Protein AF-A0AAN7GUH2-F1 (afdb_monomer)

InterPro domains:
  IPR005540 KNOX1 [PF03790] (52-83)
  IPR005540 KNOX1 [SM01255] (51-95)
  IPR005541 KNOX2 [PF03791] (110-151)
  IPR005541 KNOX2 [SM01256] (101-153)

Secondary structure (DSSP, 8-state):
-HHHHHHHHHHHHHHHHHHHHHHHHHHHHT-S---------S----HHHHHHHHHHHHTSTTHHHHHHHHHHHHHHH-SSS--TT-----------------HHHHTS--HHHHHHHHHHHHHHHHHHHHHHHHHHHHHHHHHHHHHHHHHHHS--------PPPPPPP------

Organism: NCBI:txid236973

Foldseek 3Di:
DVVVVVVVVVVVVVVVVVVVVVVVVVVVVPPDDDPDDPPPDDDDPDVVNVVVVVVCLVPDLLNVVLVVLVVLLVVLVDPDVPPPDPDPPPPPDDPPPPPPDDPVNVVPDDPSRVVSVVSSVVSVVSSVVSNVVVVVVVVVVVVVVVVVVVVVPPDPPDDDDDPDDDDDDDPPDDD

Mean predicted aligned error: 19.74 Å

Structure (mmCIF, N/CA/C/O backbone):
data_AF-A0AAN7GUH2-F1
#
_entry.id   AF-A0AAN7GUH2-F1
#
loop_
_atom_site.group_PDB
_atom_site.id
_atom_site.type_symbol
_atom_site.label_atom_id
_atom_site.label_alt_id
_atom_site.label_comp_id
_atom_site.label_asym_id
_atom_site.label_entity_id
_atom_site.label_seq_id
_atom_site.pdbx_PDB_ins_code
_atom_site.Cartn_x
_atom_site.Cartn_y
_atom_site.Cartn_z
_atom_site.occupancy
_atom_site.B_iso_or_equiv
_atom_site.auth_seq_id
_atom_site.auth_comp_id
_atom_site.auth_asym_id
_atom_site.auth_atom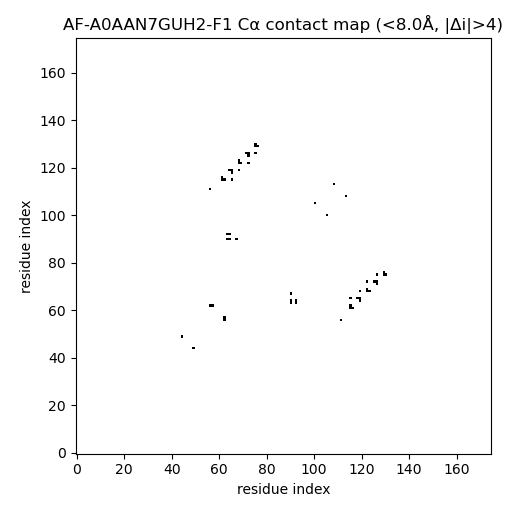_id
_atom_site.pdbx_PDB_model_num
ATOM 1 N N . MET A 1 1 ? -14.263 73.344 -34.981 1.00 54.94 1 MET A N 1
ATOM 2 C CA . MET A 1 1 ? -12.886 72.817 -35.055 1.00 54.94 1 MET A CA 1
ATOM 3 C C . MET A 1 1 ? -12.718 71.734 -33.994 1.00 54.94 1 MET A C 1
ATOM 5 O O . MET A 1 1 ? -12.306 70.652 -34.359 1.00 54.94 1 MET A O 1
ATOM 9 N N . GLU A 1 2 ? -13.241 71.959 -32.784 1.00 55.25 2 GLU A N 1
ATOM 10 C CA . GLU A 1 2 ? -13.309 71.006 -31.653 1.00 55.25 2 GLU A CA 1
ATOM 11 C C . GLU A 1 2 ? -13.938 69.625 -31.943 1.00 55.25 2 GLU A C 1
ATOM 13 O O . GLU A 1 2 ? -13.326 68.606 -31.662 1.00 55.25 2 GLU A O 1
ATOM 18 N N . ALA A 1 3 ? -15.107 69.541 -32.591 1.00 52.34 3 ALA A N 1
ATOM 19 C CA . ALA A 1 3 ? -15.796 68.248 -32.781 1.00 52.34 3 ALA A CA 1
ATOM 20 C C . ALA A 1 3 ? -15.126 67.272 -33.782 1.00 52.34 3 ALA A C 1
ATOM 22 O O . ALA A 1 3 ? -15.599 66.151 -33.961 1.00 52.34 3 ALA A O 1
ATOM 23 N N . ARG A 1 4 ? -14.078 67.707 -34.497 1.00 55.28 4 ARG A N 1
ATOM 24 C CA . ARG A 1 4 ? -13.295 66.846 -35.403 1.00 55.28 4 ARG A CA 1
ATOM 25 C C . ARG A 1 4 ? -12.088 66.245 -34.684 1.00 55.28 4 ARG A C 1
ATOM 27 O O . ARG A 1 4 ? -11.782 65.085 -34.917 1.00 55.28 4 ARG A O 1
ATOM 34 N N . GLU A 1 5 ? -11.486 67.020 -33.789 1.00 58.44 5 GLU A N 1
ATOM 35 C CA . GLU A 1 5 ? -10.344 66.617 -32.966 1.00 58.44 5 GLU A CA 1
ATOM 36 C C . GLU A 1 5 ? -10.742 65.490 -32.000 1.00 58.44 5 GLU A C 1
ATOM 38 O O . GLU A 1 5 ? -10.055 64.483 -31.926 1.00 58.44 5 GLU A O 1
ATOM 43 N N . GLU A 1 6 ? -11.927 65.576 -31.381 1.00 60.66 6 GLU A N 1
ATOM 44 C CA . GLU A 1 6 ? -12.440 64.524 -30.481 1.00 60.66 6 GLU A CA 1
ATOM 45 C C . GLU A 1 6 ? -12.798 63.203 -31.188 1.00 60.66 6 GLU A C 1
ATOM 47 O O . GLU A 1 6 ? -12.847 62.150 -30.558 1.00 60.66 6 GLU A O 1
ATOM 52 N N . ARG A 1 7 ? -13.077 63.236 -32.498 1.00 61.12 7 ARG A N 1
ATOM 53 C CA . ARG A 1 7 ? -13.298 62.013 -33.292 1.00 61.12 7 ARG A CA 1
ATOM 54 C C . ARG A 1 7 ? -11.995 61.392 -33.769 1.00 61.12 7 ARG A C 1
ATOM 56 O O . ARG A 1 7 ? -11.957 60.181 -33.952 1.00 61.12 7 ARG A O 1
ATOM 63 N N . GLU A 1 8 ? -10.984 62.216 -34.021 1.00 59.00 8 GLU A N 1
ATOM 64 C CA . GLU A 1 8 ? -9.653 61.748 -34.401 1.00 59.00 8 GLU A CA 1
ATOM 65 C C . GLU A 1 8 ? -8.978 61.080 -33.193 1.00 59.00 8 GLU A C 1
ATOM 67 O O . GLU A 1 8 ? -8.481 59.973 -33.350 1.00 59.00 8 GLU A O 1
ATOM 72 N N . THR A 1 9 ? -9.122 61.626 -31.979 1.00 72.50 9 THR A N 1
ATOM 73 C CA . THR A 1 9 ? -8.611 60.985 -30.752 1.00 72.50 9 THR A CA 1
ATOM 74 C C . THR A 1 9 ? -9.317 59.676 -30.410 1.00 72.50 9 THR A C 1
ATOM 76 O O . THR A 1 9 ? -8.655 58.701 -30.081 1.00 72.50 9 THR A O 1
ATOM 79 N N . TYR A 1 10 ? -10.647 59.597 -30.524 1.00 68.56 10 TYR A N 1
ATOM 80 C CA . TYR A 1 10 ? -11.359 58.338 -30.258 1.00 68.56 10 TYR A CA 1
ATOM 81 C C . TYR A 1 10 ? -11.016 57.241 -31.275 1.00 68.56 10 TYR A C 1
ATOM 83 O O . TYR A 1 10 ? -10.998 56.069 -30.928 1.00 68.56 10 TYR A O 1
ATOM 91 N N . ALA A 1 11 ? -10.758 57.608 -32.534 1.00 73.81 11 ALA A N 1
ATOM 92 C CA . ALA A 1 11 ? -10.355 56.653 -33.564 1.00 73.81 11 ALA A CA 1
ATOM 93 C C . ALA A 1 11 ? -8.888 56.213 -33.434 1.00 73.81 11 ALA A C 1
ATOM 95 O O . ALA A 1 11 ? -8.531 55.176 -33.978 1.00 73.81 11 ALA A O 1
ATOM 96 N N . GLU A 1 12 ? -8.050 57.006 -32.766 1.00 72.88 12 GLU A N 1
ATOM 97 C CA . GLU A 1 12 ? -6.663 56.661 -32.444 1.00 72.88 12 GLU A CA 1
ATOM 98 C C . GLU A 1 12 ? -6.624 55.696 -31.253 1.00 72.88 12 GLU A C 1
ATOM 100 O O . GLU A 1 12 ? -6.022 54.640 -31.369 1.00 72.88 12 GLU A O 1
ATOM 105 N N . VAL A 1 13 ? -7.410 55.959 -30.201 1.00 73.06 13 VAL A N 1
ATOM 106 C CA . VAL A 1 13 ? -7.541 55.054 -29.042 1.00 73.06 13 VAL A CA 1
ATOM 107 C C . VAL A 1 13 ? -8.090 53.681 -29.438 1.00 73.06 13 VAL A C 1
ATOM 109 O O . VAL A 1 13 ? -7.563 52.673 -28.999 1.00 73.06 13 VAL A O 1
ATOM 112 N N . VAL A 1 14 ? -9.105 53.615 -30.309 1.00 76.19 14 VAL A N 1
ATOM 113 C CA . VAL A 1 14 ? -9.656 52.318 -30.760 1.00 76.19 14 VAL A CA 1
ATOM 114 C C . VAL A 1 14 ? -8.653 51.538 -31.614 1.00 76.19 14 VAL A C 1
ATOM 116 O O . VAL A 1 14 ? -8.666 50.317 -31.594 1.00 76.19 14 VAL A O 1
ATOM 119 N N . LYS A 1 15 ? -7.775 52.223 -32.356 1.00 74.69 15 LYS A N 1
ATOM 120 C CA . LYS A 1 15 ? -6.713 51.551 -33.114 1.00 74.69 15 LYS A CA 1
ATOM 121 C C . LYS A 1 15 ? -5.587 51.058 -32.221 1.00 74.69 15 LYS A C 1
ATOM 123 O O . LYS A 1 15 ? -5.055 50.001 -32.505 1.00 74.69 15 LYS A O 1
ATOM 128 N N . GLU A 1 16 ? -5.236 51.818 -31.187 1.00 72.06 16 GLU A N 1
ATOM 129 C CA . GLU A 1 16 ? -4.265 51.377 -30.183 1.00 72.06 16 GLU A CA 1
ATOM 130 C C . GLU A 1 16 ? -4.801 50.160 -29.408 1.00 72.06 16 GLU A C 1
ATOM 132 O O . GLU A 1 16 ? -4.049 49.223 -29.186 1.00 72.06 16 GLU A O 1
ATOM 137 N N . GLU A 1 17 ? -6.101 50.124 -29.079 1.00 73.31 17 GLU A N 1
ATOM 138 C CA . GLU A 1 17 ? -6.743 48.954 -28.451 1.00 73.31 17 GLU A CA 1
ATOM 139 C C . GLU A 1 17 ? -6.809 47.734 -29.397 1.00 73.31 17 GLU A C 1
ATOM 141 O O . GLU A 1 17 ? -6.565 46.616 -28.955 1.00 73.31 17 GLU A O 1
ATOM 146 N N . GLU A 1 18 ? -7.105 47.925 -30.693 1.00 73.00 18 GLU A N 1
ATOM 147 C CA . GLU A 1 18 ? -7.092 46.836 -31.691 1.00 73.00 18 GLU A CA 1
ATOM 148 C C . GLU A 1 18 ? -5.662 46.327 -31.986 1.00 73.00 18 GLU A C 1
ATOM 150 O O . GLU A 1 18 ? -5.484 45.128 -32.182 1.00 73.00 18 GLU A O 1
ATOM 155 N N . GLU A 1 19 ? -4.643 47.201 -31.995 1.00 71.38 19 GLU A N 1
ATOM 156 C CA . GLU A 1 19 ? -3.230 46.803 -32.139 1.00 71.38 19 GLU A CA 1
ATOM 157 C C . GLU A 1 19 ? -2.703 46.078 -30.882 1.00 71.38 19 GLU A C 1
ATOM 159 O O . GLU A 1 19 ? -1.958 45.114 -31.029 1.00 71.38 19 GLU A O 1
ATOM 164 N N . GLU A 1 20 ? -3.112 46.472 -29.665 1.00 70.44 20 GLU A N 1
ATOM 165 C CA . GLU A 1 20 ? -2.775 45.734 -28.430 1.00 70.44 20 GLU A CA 1
ATOM 166 C C . GLU A 1 20 ? -3.441 44.343 -28.380 1.00 70.44 20 GLU A C 1
ATOM 168 O O . GLU A 1 20 ? -2.791 43.386 -27.962 1.00 70.44 20 GLU A O 1
ATOM 173 N N . GLU A 1 21 ? -4.699 44.196 -28.826 1.00 70.06 21 GLU A N 1
ATOM 174 C CA . GLU A 1 21 ? -5.360 42.877 -28.904 1.00 70.06 21 GLU A CA 1
ATOM 175 C C . GLU A 1 21 ? -4.713 41.960 -29.966 1.00 70.06 21 GLU A C 1
ATOM 177 O O . GLU A 1 21 ? -4.574 40.762 -29.718 1.00 70.06 21 GLU A O 1
ATOM 182 N N . GLU A 1 22 ? -4.276 42.494 -31.119 1.00 65.81 22 GLU A N 1
ATOM 183 C CA . GLU A 1 22 ? -3.528 41.713 -32.124 1.00 65.81 22 GLU A CA 1
ATOM 184 C C . GLU A 1 22 ? -2.121 41.313 -31.625 1.00 65.81 22 GLU A C 1
ATOM 186 O O . GLU A 1 22 ? -1.695 40.186 -31.883 1.00 65.81 22 GLU A O 1
ATOM 191 N N . GLU A 1 23 ? -1.411 42.174 -30.877 1.00 62.88 23 GLU A N 1
ATOM 192 C CA . GLU A 1 23 ? -0.118 41.817 -30.260 1.00 62.88 23 GLU A CA 1
ATOM 193 C C . GLU A 1 23 ? -0.268 40.747 -29.154 1.00 62.88 23 GLU A C 1
ATOM 195 O O . GLU A 1 23 ? 0.567 39.842 -29.078 1.00 62.88 23 GLU A O 1
ATOM 200 N N . GLU A 1 24 ? -1.330 40.783 -28.333 1.00 63.22 24 GLU A N 1
ATOM 201 C CA . GLU A 1 24 ? -1.600 39.729 -27.334 1.00 63.22 24 GLU A CA 1
ATOM 202 C C . GLU A 1 24 ? -1.963 38.378 -27.988 1.00 63.22 24 GLU A C 1
ATOM 204 O O . GLU A 1 24 ? -1.492 37.336 -27.522 1.00 63.22 24 GLU A O 1
ATOM 209 N N . GLU A 1 25 ? -2.743 38.360 -29.081 1.00 61.19 25 GLU A N 1
ATOM 210 C CA . GLU A 1 25 ? -3.044 37.116 -29.816 1.00 61.19 25 GLU A CA 1
ATOM 211 C C . GLU A 1 25 ? -1.797 36.526 -30.513 1.00 61.19 25 GLU A C 1
ATOM 213 O O . GLU A 1 25 ? -1.640 35.300 -30.536 1.00 61.19 25 GLU A O 1
ATOM 218 N N . GLU A 1 26 ? -0.877 37.356 -31.030 1.00 59.12 26 GLU A N 1
ATOM 219 C CA . GLU A 1 26 ? 0.399 36.883 -31.597 1.00 59.12 26 GLU A CA 1
ATOM 220 C C . GLU A 1 26 ? 1.369 36.343 -30.518 1.00 59.12 26 GLU A C 1
ATOM 222 O O . GLU A 1 26 ? 2.070 35.358 -30.775 1.00 59.12 26 GLU A O 1
ATOM 227 N N . GLU A 1 27 ? 1.388 36.900 -29.296 1.00 58.12 27 GLU A N 1
ATOM 228 C CA . GLU A 1 27 ? 2.192 36.358 -28.182 1.00 58.12 27 GLU A CA 1
ATOM 229 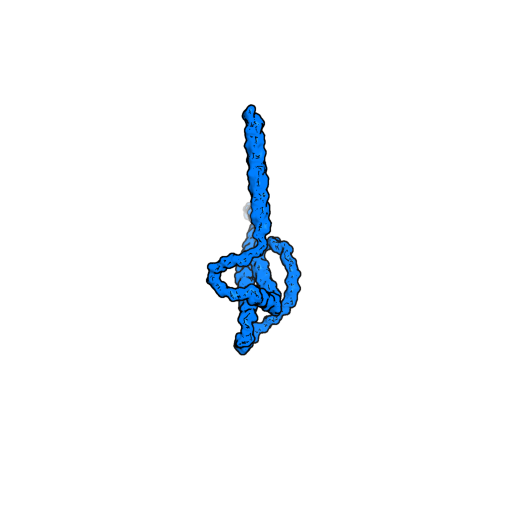C C . GLU A 1 27 ? 1.665 35.003 -27.655 1.00 58.12 27 GLU A C 1
ATOM 231 O O . GLU A 1 27 ? 2.459 34.173 -27.193 1.00 58.12 27 GLU A O 1
ATOM 236 N N . GLU A 1 28 ? 0.356 34.729 -27.742 1.00 57.94 28 GLU A N 1
ATOM 237 C CA . GLU A 1 28 ? -0.225 33.440 -27.327 1.00 57.94 28 GLU A CA 1
ATOM 238 C C . GLU A 1 28 ? 0.039 32.289 -28.326 1.00 57.94 28 GLU A C 1
ATOM 240 O O . GLU A 1 28 ? 0.110 31.127 -27.906 1.00 57.94 28 GLU A O 1
ATOM 245 N N . GLU A 1 29 ? 0.244 32.565 -29.623 1.00 55.28 29 GLU A N 1
ATOM 246 C CA . GLU A 1 29 ? 0.560 31.529 -30.628 1.00 55.28 29 GLU A CA 1
ATOM 247 C C . GLU A 1 29 ? 2.045 31.090 -30.647 1.00 55.28 29 GLU A C 1
ATOM 249 O O . GLU A 1 29 ? 2.357 30.015 -31.169 1.00 55.28 29 GLU A O 1
ATOM 254 N N . GLU A 1 30 ? 2.970 31.830 -30.024 1.00 52.69 30 GLU A N 1
ATOM 255 C CA . GLU A 1 30 ? 4.413 31.496 -29.996 1.00 52.69 30 GLU A CA 1
ATOM 256 C C . GLU A 1 30 ? 4.798 30.419 -28.950 1.00 52.69 30 GLU A C 1
ATOM 258 O O . GLU A 1 30 ? 5.965 30.031 -28.834 1.00 52.69 30 GLU A O 1
ATOM 263 N N . VAL A 1 31 ? 3.848 29.854 -28.194 1.00 57.44 31 VAL A N 1
ATOM 264 C CA . VAL A 1 31 ? 4.140 28.850 -27.150 1.00 57.44 31 VAL A CA 1
ATOM 265 C C . VAL A 1 31 ? 4.104 27.408 -27.672 1.00 57.44 31 VAL A C 1
ATOM 267 O O . VAL A 1 31 ? 3.504 26.532 -27.054 1.00 57.44 31 VAL A O 1
ATOM 270 N N . GLU A 1 32 ? 4.791 27.103 -28.774 1.00 55.97 32 GLU A N 1
ATOM 271 C CA . GLU A 1 32 ? 5.124 25.709 -29.092 1.00 55.97 32 GLU A CA 1
ATOM 272 C C . GLU A 1 32 ? 6.509 25.528 -29.742 1.00 55.97 32 GLU A C 1
ATOM 274 O O . GLU A 1 32 ? 6.707 25.705 -30.942 1.00 55.97 32 GLU A O 1
ATOM 279 N N . ASN A 1 33 ? 7.402 24.96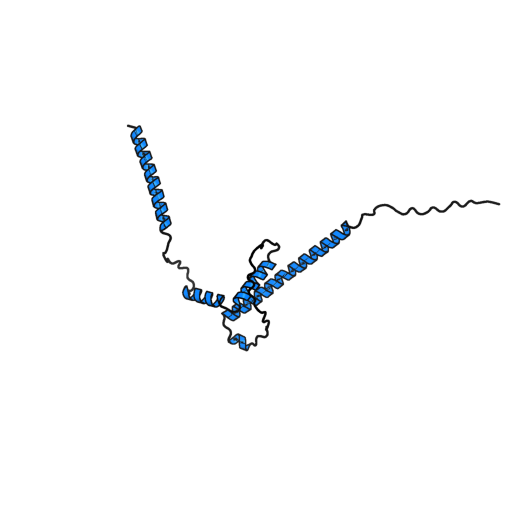6 -28.913 1.00 55.47 33 ASN A N 1
ATOM 280 C CA . ASN A 1 33 ? 8.632 24.227 -29.224 1.00 55.47 33 ASN A CA 1
ATOM 281 C C . ASN A 1 33 ? 9.944 25.026 -29.306 1.00 55.47 33 ASN A C 1
ATOM 283 O O . ASN A 1 33 ? 10.569 25.076 -30.359 1.00 55.47 33 ASN A O 1
ATOM 287 N N . ASP A 1 34 ? 10.459 25.460 -28.148 1.00 43.50 34 ASP A N 1
ATOM 288 C CA . ASP A 1 34 ? 11.905 25.626 -27.964 1.00 43.50 34 ASP A CA 1
ATOM 289 C C . ASP A 1 34 ? 12.417 24.922 -26.696 1.00 43.50 34 ASP A C 1
ATOM 291 O O . ASP A 1 34 ? 12.155 25.288 -25.548 1.00 43.50 34 ASP A O 1
ATOM 295 N N . ASP A 1 35 ? 13.184 23.866 -26.959 1.00 60.84 35 ASP A N 1
ATOM 296 C CA . ASP A 1 35 ? 14.124 23.198 -26.068 1.00 60.84 35 ASP A CA 1
ATOM 297 C C . ASP A 1 35 ? 15.137 24.223 -25.526 1.00 60.84 35 ASP A C 1
ATOM 299 O O . ASP A 1 35 ? 16.153 24.509 -26.155 1.00 60.84 35 ASP A O 1
ATOM 303 N N . ASN A 1 36 ? 14.861 24.815 -24.359 1.00 53.50 36 ASN A N 1
ATOM 304 C CA . ASN A 1 36 ? 15.795 25.736 -23.711 1.00 53.50 36 ASN A CA 1
ATOM 305 C C . ASN A 1 36 ? 15.929 25.487 -22.198 1.00 53.50 36 ASN A C 1
ATOM 307 O O . ASN A 1 36 ? 15.307 26.126 -21.353 1.00 53.50 36 ASN A O 1
ATOM 311 N N . GLY A 1 37 ? 16.815 24.546 -21.864 1.00 56.72 37 GLY A N 1
ATOM 312 C CA . GLY A 1 37 ? 17.934 24.792 -20.949 1.00 56.72 37 GLY A CA 1
ATOM 313 C C . GLY A 1 37 ? 17.653 25.387 -19.565 1.00 56.72 37 GLY A C 1
ATOM 314 O O . GLY A 1 37 ? 18.169 26.458 -19.246 1.00 56.72 37 GLY A O 1
ATOM 315 N N . SER A 1 38 ? 17.008 24.633 -18.669 1.00 49.94 38 SER A N 1
ATOM 316 C CA . SER A 1 38 ? 17.206 24.844 -17.227 1.00 49.94 38 SER A CA 1
ATOM 317 C C . SER A 1 38 ? 18.415 24.034 -16.751 1.00 49.94 38 SER A C 1
ATOM 319 O O . SER A 1 38 ? 18.325 22.855 -16.413 1.00 49.94 38 SER A O 1
ATOM 321 N N . ASN A 1 39 ? 19.588 24.670 -16.765 1.00 55.72 39 ASN A N 1
ATOM 322 C CA . ASN A 1 39 ? 20.800 24.142 -16.145 1.00 55.72 39 ASN A CA 1
ATOM 323 C C . ASN A 1 39 ? 20.691 24.272 -14.618 1.00 55.72 39 ASN A C 1
ATOM 325 O O . ASN A 1 39 ? 21.212 25.209 -14.012 1.00 55.72 39 ASN A O 1
ATOM 329 N N . ILE A 1 40 ? 20.001 23.314 -14.005 1.00 56.22 40 ILE A N 1
ATOM 330 C CA . ILE A 1 40 ? 20.172 22.969 -12.596 1.00 56.22 40 ILE A CA 1
ATOM 331 C C . ILE A 1 40 ? 20.745 21.558 -12.604 1.00 56.22 40 ILE A C 1
ATOM 333 O O . ILE A 1 40 ? 20.035 20.581 -12.812 1.00 56.22 40 ILE A O 1
ATOM 337 N N . GLY A 1 41 ? 22.069 21.477 -12.498 1.00 58.25 41 GLY A N 1
ATOM 338 C CA . GLY A 1 41 ? 22.800 20.232 -12.661 1.00 58.25 41 GLY A CA 1
ATOM 339 C C . GLY A 1 41 ? 22.353 19.139 -11.694 1.00 58.25 41 GLY A C 1
ATOM 340 O O . GLY A 1 41 ? 22.541 19.279 -10.490 1.00 58.25 41 GLY A O 1
ATOM 341 N N . ASP A 1 42 ? 21.863 18.033 -12.250 1.00 49.44 42 ASP A N 1
ATOM 342 C CA . ASP A 1 42 ? 22.112 16.680 -11.758 1.00 49.44 42 ASP A CA 1
ATOM 343 C C . ASP A 1 42 ? 21.790 15.659 -12.869 1.00 49.44 42 ASP A C 1
ATOM 345 O O . ASP A 1 42 ? 20.656 15.549 -13.316 1.00 49.44 42 ASP A O 1
ATOM 349 N N . SER A 1 43 ? 22.818 14.950 -13.343 1.00 58.25 43 SER A N 1
ATOM 350 C CA . SER A 1 43 ? 22.757 13.703 -14.126 1.00 58.25 43 SER A CA 1
ATOM 351 C C . SER A 1 43 ? 21.749 13.624 -15.292 1.00 58.25 43 SER A C 1
ATOM 353 O O . SER A 1 43 ? 20.655 13.084 -15.156 1.00 58.25 43 SER A O 1
ATOM 355 N N . ILE A 1 44 ? 22.182 14.044 -16.489 1.00 55.72 44 ILE A N 1
ATOM 356 C CA . ILE A 1 44 ? 21.512 13.756 -17.770 1.00 55.72 44 ILE A CA 1
ATOM 357 C C . ILE A 1 44 ? 21.472 12.242 -18.061 1.00 55.72 44 ILE A C 1
ATOM 359 O O . ILE A 1 44 ? 22.296 11.702 -18.796 1.00 55.72 44 ILE A O 1
ATOM 363 N N . ALA A 1 45 ? 20.506 11.530 -17.490 1.00 61.00 45 ALA A N 1
ATOM 364 C CA . ALA A 1 45 ? 19.963 10.372 -18.185 1.00 61.00 45 ALA A CA 1
ATOM 365 C C . ALA A 1 45 ? 19.287 10.913 -19.452 1.00 61.00 45 ALA A C 1
ATOM 367 O O . ALA A 1 45 ? 18.533 11.885 -19.377 1.00 61.00 45 ALA A O 1
ATOM 368 N N . SER A 1 46 ? 19.599 10.353 -20.620 1.00 73.19 46 SER A N 1
ATOM 369 C CA . SER A 1 46 ? 18.878 10.735 -21.834 1.00 73.19 46 SER A CA 1
ATOM 370 C C . SER A 1 46 ? 17.389 10.414 -21.640 1.00 73.19 46 SER A C 1
ATOM 372 O O . SER A 1 46 ? 17.052 9.457 -20.943 1.00 73.19 46 SER A O 1
ATOM 374 N N . THR A 1 47 ? 16.476 11.193 -22.220 1.00 75.31 47 THR A N 1
ATOM 375 C CA . THR A 1 47 ? 15.027 10.911 -22.139 1.00 75.31 47 THR A CA 1
ATOM 376 C C . THR A 1 47 ? 14.692 9.485 -22.610 1.00 75.31 47 THR A C 1
ATOM 378 O O . THR A 1 47 ? 13.798 8.839 -22.066 1.00 75.31 47 THR A O 1
ATOM 381 N N . ASP A 1 48 ? 15.495 8.944 -23.533 1.00 82.69 48 ASP A N 1
ATOM 382 C CA . ASP A 1 48 ? 15.441 7.551 -23.990 1.00 82.69 48 ASP A CA 1
ATOM 383 C C . ASP A 1 48 ? 15.748 6.534 -22.870 1.00 82.69 48 ASP A C 1
ATOM 385 O O . ASP A 1 48 ? 15.075 5.507 -22.758 1.00 82.69 48 ASP A O 1
ATOM 389 N N . ASP A 1 49 ? 16.697 6.830 -21.974 1.00 88.75 49 ASP A N 1
ATOM 390 C CA . ASP A 1 49 ? 16.995 5.983 -20.810 1.00 88.75 49 ASP A CA 1
ATOM 391 C C . ASP A 1 49 ? 15.831 5.966 -19.805 1.00 88.75 49 ASP A C 1
ATOM 393 O O . ASP A 1 49 ? 15.517 4.919 -19.224 1.00 88.75 49 ASP A O 1
ATOM 397 N N . GLU A 1 50 ? 15.163 7.108 -19.610 1.00 90.56 50 GLU A N 1
ATOM 398 C CA . GLU A 1 50 ? 13.986 7.215 -18.744 1.00 90.56 50 GLU A CA 1
ATOM 399 C C . GLU A 1 50 ? 12.809 6.411 -19.311 1.00 90.56 50 GLU A C 1
ATOM 401 O O . GLU A 1 50 ? 12.187 5.619 -18.595 1.00 90.56 50 GLU A O 1
ATOM 406 N N . ASP A 1 51 ? 12.526 6.547 -20.606 1.00 93.44 51 ASP A N 1
ATOM 407 C CA . ASP A 1 51 ? 11.449 5.813 -21.268 1.00 93.44 51 ASP A CA 1
ATOM 408 C C . ASP A 1 51 ? 11.736 4.310 -21.349 1.00 93.44 51 ASP A C 1
ATOM 410 O O . ASP A 1 51 ? 10.834 3.480 -21.156 1.00 93.44 51 ASP A O 1
ATOM 414 N N . ALA A 1 52 ? 12.998 3.925 -21.551 1.00 92.94 52 ALA A N 1
ATOM 415 C CA . ALA A 1 52 ? 13.433 2.540 -21.447 1.00 92.94 52 ALA A CA 1
ATOM 416 C C . ALA A 1 52 ? 13.218 1.996 -20.026 1.00 92.94 52 ALA A C 1
ATOM 418 O O . ALA A 1 52 ? 12.726 0.873 -19.862 1.00 92.94 52 ALA A O 1
ATOM 419 N N . LEU A 1 53 ? 13.526 2.779 -18.989 1.00 92.81 53 LEU A N 1
ATOM 420 C CA . LEU A 1 53 ? 13.291 2.393 -17.600 1.00 92.81 53 LEU A CA 1
ATOM 421 C C . LEU A 1 53 ? 11.795 2.265 -17.288 1.00 92.81 53 LEU A C 1
ATOM 423 O O . LEU A 1 53 ? 11.379 1.236 -16.750 1.00 92.81 53 LEU A O 1
ATOM 427 N N . LYS A 1 54 ? 10.969 3.244 -17.677 1.00 94.88 54 LYS A N 1
ATOM 428 C CA . LYS A 1 54 ? 9.503 3.189 -17.539 1.00 94.88 54 LYS A CA 1
ATOM 429 C C . LYS A 1 54 ? 8.936 1.940 -18.200 1.00 94.88 54 LYS A C 1
ATOM 431 O O . LYS A 1 54 ? 8.139 1.236 -17.582 1.00 94.88 54 LYS A O 1
ATOM 436 N N . ARG A 1 55 ? 9.388 1.612 -19.416 1.00 96.19 55 ARG A N 1
ATOM 437 C CA . ARG A 1 55 ? 8.983 0.396 -20.140 1.00 96.19 55 ARG A CA 1
ATOM 438 C C . ARG A 1 55 ? 9.398 -0.872 -19.403 1.00 96.19 55 ARG A C 1
ATOM 440 O O . ARG A 1 55 ? 8.608 -1.808 -19.304 1.00 96.19 55 ARG A O 1
ATOM 447 N N . ARG A 1 56 ? 10.615 -0.917 -18.856 1.00 95.44 56 ARG A N 1
ATOM 448 C CA . ARG A 1 56 ? 11.087 -2.049 -18.040 1.00 95.44 56 ARG A CA 1
ATOM 449 C C . ARG A 1 56 ? 10.251 -2.223 -16.774 1.00 95.44 56 ARG A C 1
ATOM 451 O O . ARG A 1 56 ? 9.937 -3.355 -16.424 1.00 95.44 56 ARG A O 1
ATOM 458 N N . ILE A 1 57 ? 9.862 -1.131 -16.116 1.00 95.62 57 ILE A N 1
ATOM 459 C CA . ILE A 1 57 ? 8.989 -1.161 -14.936 1.00 95.62 57 ILE A CA 1
ATOM 460 C C . ILE A 1 57 ? 7.579 -1.626 -15.319 1.00 95.62 57 ILE A C 1
ATOM 462 O O . ILE A 1 57 ? 7.051 -2.537 -14.686 1.00 95.62 57 ILE A O 1
ATOM 466 N N . SER A 1 58 ? 6.973 -1.045 -16.358 1.00 95.50 58 SER A N 1
ATOM 467 C CA . SER A 1 58 ? 5.581 -1.320 -16.740 1.00 95.50 58 SER A CA 1
ATOM 468 C C . SER A 1 58 ? 5.375 -2.722 -17.317 1.00 95.50 58 SER A C 1
ATOM 470 O O . SER A 1 58 ? 4.324 -3.325 -17.108 1.00 95.50 58 SER A O 1
ATOM 472 N N . THR A 1 59 ? 6.386 -3.281 -17.988 1.00 95.38 59 THR A N 1
ATOM 473 C CA . THR A 1 59 ? 6.367 -4.663 -18.505 1.00 95.38 59 THR A CA 1
ATOM 474 C C . THR A 1 59 ? 6.802 -5.708 -17.473 1.00 95.38 59 THR A C 1
ATOM 476 O O . THR A 1 59 ? 6.778 -6.907 -17.756 1.00 95.38 59 THR A O 1
ATOM 479 N N . HIS A 1 60 ? 7.183 -5.290 -16.261 1.00 96.44 60 HIS A N 1
ATOM 480 C CA . HIS A 1 60 ? 7.670 -6.198 -15.231 1.00 96.44 60 HIS A CA 1
ATOM 481 C C . HIS A 1 60 ? 6.545 -7.113 -14.698 1.00 96.44 60 HIS A C 1
ATOM 483 O O . HIS A 1 60 ? 5.474 -6.616 -14.334 1.00 96.44 60 HIS A O 1
ATOM 489 N N . PRO A 1 61 ? 6.776 -8.431 -14.511 1.00 95.69 61 PRO A N 1
ATOM 490 C CA . PRO A 1 61 ? 5.740 -9.372 -14.060 1.00 95.69 61 PRO A CA 1
ATOM 491 C C . PRO A 1 61 ? 5.071 -9.012 -12.723 1.00 95.69 61 PRO A C 1
ATOM 493 O O . PRO A 1 61 ? 3.917 -9.361 -12.480 1.00 95.69 61 PRO A O 1
ATOM 496 N N . LEU A 1 62 ? 5.790 -8.309 -11.841 1.00 95.69 62 LEU A N 1
ATOM 497 C CA . LEU A 1 62 ? 5.268 -7.865 -10.542 1.00 95.69 62 LEU A CA 1
ATOM 498 C C . LEU A 1 62 ? 4.515 -6.527 -10.583 1.00 95.69 62 LEU A C 1
ATOM 500 O O . LEU A 1 62 ? 3.883 -6.187 -9.587 1.00 95.69 62 LEU A O 1
ATOM 504 N N . TYR A 1 63 ? 4.551 -5.772 -11.685 1.00 96.94 63 TYR A N 1
ATOM 505 C CA . TYR A 1 63 ? 3.977 -4.422 -11.741 1.00 96.94 63 TYR A CA 1
ATOM 506 C C . TYR A 1 63 ? 2.472 -4.408 -11.457 1.00 96.94 63 TYR A C 1
ATOM 508 O O . TYR A 1 63 ? 2.013 -3.665 -10.594 1.00 96.94 63 TYR A O 1
ATOM 516 N N . GLY A 1 64 ? 1.705 -5.313 -12.072 1.00 95.88 64 GLY A N 1
ATOM 517 C CA . GLY A 1 64 ? 0.266 -5.415 -11.803 1.00 95.88 64 GLY A CA 1
ATOM 518 C C . GLY A 1 64 ? -0.055 -5.723 -10.333 1.00 95.88 64 GLY A C 1
ATOM 519 O O . GLY A 1 64 ? -0.956 -5.121 -9.749 1.00 95.88 64 GLY A O 1
ATOM 520 N N . LYS A 1 65 ? 0.723 -6.613 -9.700 1.00 95.25 65 LYS A N 1
ATOM 521 C CA . LYS A 1 65 ? 0.573 -6.937 -8.272 1.00 95.25 65 LYS A CA 1
ATOM 522 C C . LYS A 1 65 ? 0.894 -5.730 -7.390 1.00 95.25 65 LYS A C 1
ATOM 524 O O . LYS A 1 65 ? 0.156 -5.460 -6.446 1.00 95.25 65 LYS A O 1
ATOM 529 N N . LEU A 1 66 ? 1.973 -5.020 -7.707 1.00 96.94 66 LEU A N 1
ATOM 530 C CA . LEU A 1 66 ? 2.409 -3.814 -7.010 1.00 96.94 66 LEU A CA 1
ATOM 531 C C . LEU A 1 66 ? 1.301 -2.755 -6.988 1.00 96.94 66 LEU A C 1
ATOM 533 O O . LEU A 1 66 ? 0.917 -2.282 -5.920 1.00 96.94 66 LEU A O 1
ATOM 537 N N . VAL A 1 67 ? 0.752 -2.441 -8.166 1.00 96.44 67 VAL A N 1
ATOM 538 C CA . VAL A 1 67 ? -0.327 -1.459 -8.334 1.00 96.44 67 VAL A CA 1
ATOM 539 C C . VAL A 1 67 ? -1.562 -1.883 -7.547 1.00 96.44 67 VAL A C 1
ATOM 541 O O . VAL A 1 67 ? -2.111 -1.079 -6.798 1.00 96.44 67 VAL A O 1
ATOM 544 N N . LYS A 1 68 ? -1.967 -3.156 -7.637 1.00 94.62 68 LYS A N 1
ATOM 545 C CA . LYS A 1 68 ? -3.104 -3.677 -6.867 1.00 94.62 68 LYS A CA 1
ATOM 546 C C . LYS A 1 68 ? -2.915 -3.475 -5.363 1.00 94.62 68 LYS A C 1
ATOM 548 O O . LYS A 1 68 ? -3.796 -2.933 -4.705 1.00 94.62 68 LYS A O 1
ATOM 553 N N . MET A 1 69 ? -1.761 -3.869 -4.826 1.00 95.19 69 MET A N 1
ATOM 554 C CA . MET A 1 69 ? -1.470 -3.716 -3.398 1.00 95.19 69 MET A CA 1
ATOM 555 C C . MET A 1 69 ? -1.456 -2.248 -2.968 1.00 95.19 69 MET A C 1
ATOM 557 O O . MET A 1 69 ? -1.916 -1.928 -1.875 1.00 95.19 69 MET A O 1
ATOM 561 N N . HIS A 1 70 ? -0.965 -1.355 -3.828 1.00 95.38 70 HIS A N 1
ATOM 562 C CA . HIS A 1 70 ? -0.979 0.079 -3.566 1.00 95.38 70 HIS A CA 1
ATOM 563 C C . HIS A 1 70 ? -2.416 0.614 -3.499 1.00 95.38 70 HIS A C 1
ATOM 565 O O . HIS A 1 70 ? -2.772 1.304 -2.547 1.00 95.38 70 HIS A O 1
ATOM 571 N N . LEU A 1 71 ? -3.270 0.228 -4.453 1.00 94.31 71 LEU A N 1
ATOM 572 C CA . LEU A 1 71 ? -4.692 0.581 -4.440 1.00 94.31 71 LEU A CA 1
ATOM 573 C C . LEU A 1 71 ? -5.405 0.037 -3.199 1.00 94.31 71 LEU A C 1
ATOM 575 O O . LEU A 1 71 ? -6.218 0.743 -2.610 1.00 94.31 71 LEU A O 1
ATOM 579 N N . ASP A 1 72 ? -5.090 -1.185 -2.773 1.00 91.19 72 ASP A N 1
ATOM 580 C CA . ASP A 1 72 ? -5.676 -1.767 -1.566 1.00 91.19 72 ASP A CA 1
ATOM 581 C C . ASP A 1 72 ? -5.252 -1.008 -0.295 1.00 91.19 72 ASP A C 1
ATOM 583 O O . ASP A 1 72 ? -6.075 -0.837 0.600 1.00 91.19 72 ASP A O 1
ATOM 587 N N . CYS A 1 73 ? -4.028 -0.470 -0.228 1.00 93.06 73 CYS A N 1
ATOM 588 C CA . CYS A 1 73 ? -3.625 0.426 0.866 1.00 93.06 73 CYS A CA 1
ATOM 589 C C . CYS A 1 73 ? -4.459 1.716 0.883 1.00 93.06 73 CYS A C 1
ATOM 591 O O . CYS A 1 73 ? -4.899 2.152 1.945 1.00 93.06 73 CYS A O 1
ATOM 593 N N . LEU A 1 74 ? -4.720 2.306 -0.290 1.00 91.38 74 LEU A N 1
ATOM 594 C CA . LEU A 1 74 ? -5.562 3.502 -0.391 1.00 91.38 74 LEU A CA 1
ATOM 595 C C . LEU A 1 74 ? -6.994 3.220 0.077 1.00 91.38 74 LEU A C 1
ATOM 597 O O . LEU A 1 74 ? -7.551 4.030 0.805 1.00 91.38 74 LEU A O 1
ATOM 601 N N . LYS A 1 75 ? -7.569 2.061 -0.271 1.00 88.12 75 LYS A N 1
ATOM 602 C CA . LYS A 1 75 ? -8.915 1.666 0.183 1.00 88.12 75 LYS A CA 1
ATOM 603 C C . LYS A 1 75 ? -9.011 1.568 1.703 1.00 88.12 75 LYS A C 1
ATOM 605 O O . LYS A 1 75 ? -9.982 2.045 2.270 1.00 88.12 75 LYS A O 1
ATOM 610 N N . VAL A 1 76 ? -8.005 0.975 2.350 1.00 85.31 76 VAL A N 1
ATOM 611 C CA . VAL A 1 76 ? -7.942 0.901 3.818 1.00 85.31 76 VAL A CA 1
ATOM 612 C C . VAL A 1 76 ? -7.844 2.313 4.409 1.00 85.31 76 VAL A C 1
ATOM 614 O O . VAL A 1 76 ? -8.494 2.608 5.399 1.00 85.31 76 VAL A O 1
ATOM 617 N N . GLY A 1 77 ? -7.101 3.229 3.782 1.00 74.38 77 GLY A N 1
ATOM 618 C CA . GLY A 1 77 ? -6.933 4.600 4.279 1.00 74.38 77 GLY A CA 1
ATOM 619 C C . GLY A 1 77 ? -8.172 5.497 4.211 1.00 74.38 77 GLY A C 1
ATOM 620 O O . GLY A 1 77 ? -8.261 6.453 4.981 1.00 74.38 77 GLY A O 1
ATOM 621 N N . VAL A 1 78 ? -9.130 5.216 3.326 1.00 76.44 78 VAL A N 1
ATOM 622 C CA . VAL A 1 78 ? -10.337 6.042 3.198 1.00 76.44 78 VAL A CA 1
ATOM 623 C C . VAL A 1 78 ? -11.431 5.494 4.119 1.00 76.44 78 VAL A C 1
ATOM 625 O O . VAL A 1 78 ? -12.131 4.538 3.797 1.00 76.44 78 VAL A O 1
ATOM 628 N N . ILE A 1 79 ? -11.604 6.135 5.278 1.00 61.38 79 ILE A N 1
ATOM 629 C CA . ILE A 1 79 ? -12.752 5.923 6.172 1.00 61.38 79 ILE A CA 1
ATOM 630 C C . ILE A 1 79 ? -13.969 6.609 5.532 1.00 61.38 79 ILE A C 1
ATOM 632 O O . ILE A 1 79 ? -14.323 7.732 5.880 1.00 61.38 79 ILE A O 1
ATOM 636 N N . GLY A 1 80 ? -14.570 5.978 4.529 1.00 55.75 80 GLY A N 1
ATOM 637 C CA . GLY A 1 80 ? -15.764 6.492 3.863 1.00 55.75 80 GLY A CA 1
ATOM 638 C C . GLY A 1 80 ? -15.809 6.122 2.390 1.00 55.75 80 GLY A C 1
ATOM 639 O O . GLY A 1 80 ? -14.832 6.278 1.668 1.00 55.75 80 GLY A O 1
ATOM 640 N N . ASP A 1 81 ? -16.969 5.661 1.946 1.00 54.03 81 ASP A N 1
ATOM 641 C CA . ASP A 1 81 ? -17.315 5.262 0.578 1.00 54.03 81 ASP A CA 1
ATOM 642 C C . ASP A 1 81 ? -17.329 6.450 -0.416 1.00 54.03 81 ASP A C 1
ATOM 644 O O . ASP A 1 81 ? -18.270 6.658 -1.170 1.00 54.03 81 ASP A O 1
ATOM 648 N N . VAL A 1 82 ? -16.300 7.302 -0.390 1.00 55.19 82 VAL A N 1
ATOM 649 C CA . VAL A 1 82 ? -16.109 8.415 -1.340 1.00 55.19 82 VAL A CA 1
ATOM 650 C C . VAL A 1 82 ? -15.383 7.932 -2.601 1.00 55.19 82 VAL A C 1
ATOM 652 O O . VAL A 1 82 ? -15.174 8.687 -3.542 1.00 55.19 82 VAL A O 1
ATOM 655 N N . VAL A 1 83 ? -15.032 6.646 -2.661 1.00 53.19 83 VAL A N 1
ATOM 656 C CA . VAL A 1 83 ? -14.563 5.990 -3.885 1.00 53.19 83 VAL A CA 1
ATOM 657 C C . VAL A 1 83 ? -15.679 5.106 -4.439 1.00 53.19 83 VAL A C 1
ATOM 659 O O . VAL A 1 83 ? -15.479 3.932 -4.745 1.00 53.19 83 VAL A O 1
ATOM 662 N N . GLY A 1 84 ? -16.873 5.684 -4.570 1.00 49.09 84 GLY A N 1
ATOM 663 C CA . GLY A 1 84 ? -17.806 5.218 -5.581 1.00 49.09 84 GLY A CA 1
ATOM 664 C C . GLY A 1 84 ? -17.114 5.340 -6.936 1.00 49.09 84 GLY A C 1
ATOM 665 O O . GLY A 1 84 ? -16.701 6.429 -7.321 1.00 49.09 84 GLY A O 1
ATOM 666 N N . ASP A 1 85 ? -16.958 4.210 -7.619 1.00 53.34 85 ASP A N 1
ATOM 667 C CA . ASP A 1 85 ? -16.554 4.138 -9.025 1.00 53.34 85 ASP A CA 1
ATOM 668 C C . ASP A 1 85 ? -15.071 4.433 -9.343 1.00 53.34 85 ASP A C 1
ATOM 670 O O . ASP A 1 85 ? -14.720 5.263 -10.176 1.00 53.34 85 ASP A O 1
ATOM 674 N N . ARG A 1 86 ? -14.145 3.701 -8.710 1.00 57.28 86 ARG A N 1
ATOM 675 C CA . ARG A 1 86 ? -12.840 3.416 -9.342 1.00 57.28 86 ARG A CA 1
ATOM 676 C C . ARG A 1 86 ? -12.833 1.959 -9.760 1.00 57.28 86 ARG A C 1
ATOM 678 O O . ARG A 1 86 ? -12.494 1.079 -8.971 1.00 57.28 86 ARG A O 1
ATOM 685 N N . ASP A 1 87 ? -13.295 1.759 -10.986 1.00 47.47 87 ASP A N 1
ATOM 686 C CA . ASP A 1 87 ? -13.452 0.507 -11.710 1.00 47.47 87 ASP A CA 1
ATOM 687 C C . ASP A 1 87 ? -12.544 -0.651 -11.269 1.00 47.47 87 ASP A C 1
ATOM 689 O O . ASP A 1 87 ? -11.324 -0.537 -11.101 1.00 47.47 87 ASP A O 1
ATOM 693 N N . HIS A 1 88 ? -13.189 -1.811 -11.147 1.00 51.66 88 HIS A N 1
ATOM 694 C CA . HIS A 1 88 ? -12.610 -3.138 -10.981 1.00 51.66 88 HIS A CA 1
ATOM 695 C C . HIS A 1 88 ? -11.636 -3.473 -12.127 1.00 51.66 88 HIS A C 1
ATOM 697 O O . HIS A 1 88 ? -11.954 -4.232 -13.040 1.00 51.66 88 HIS A O 1
ATOM 703 N N . HIS A 1 89 ? -10.395 -2.990 -12.063 1.00 50.09 89 HIS A N 1
ATOM 704 C CA . HIS A 1 89 ? -9.317 -3.580 -12.854 1.00 50.09 89 HIS A CA 1
ATOM 705 C C . HIS A 1 89 ? -8.813 -4.838 -12.133 1.00 50.09 89 HIS A C 1
ATOM 707 O O . HIS A 1 89 ? -7.770 -4.847 -11.472 1.00 50.09 89 HIS A O 1
ATOM 713 N N . GLU A 1 90 ? -9.601 -5.914 -12.199 1.00 47.75 90 GLU A N 1
ATOM 714 C CA . GLU A 1 90 ? -9.227 -7.218 -11.657 1.00 47.75 90 GLU A CA 1
ATOM 715 C C . GLU A 1 90 ? -8.146 -7.864 -12.535 1.00 47.75 90 GLU A C 1
ATOM 717 O O . GLU A 1 90 ? -8.380 -8.765 -13.337 1.00 47.75 90 GLU A O 1
ATOM 722 N N . THR A 1 91 ? -6.904 -7.412 -12.367 1.00 47.31 91 THR A N 1
ATOM 723 C CA . THR A 1 91 ? -5.747 -8.158 -12.857 1.00 47.31 91 THR A CA 1
ATOM 724 C C . THR A 1 91 ? -5.578 -9.378 -11.951 1.00 47.31 91 THR A C 1
ATOM 726 O O . THR A 1 91 ? -5.145 -9.270 -10.799 1.00 47.31 91 THR A O 1
ATOM 729 N N . ARG A 1 92 ? -5.960 -10.557 -12.454 1.00 44.62 92 ARG A N 1
ATOM 730 C CA . ARG A 1 92 ? -5.772 -11.863 -11.804 1.00 44.62 92 ARG A CA 1
ATOM 731 C C . ARG A 1 92 ? -4.278 -12.152 -11.616 1.00 44.62 92 ARG A C 1
ATOM 733 O O . ARG A 1 92 ? -3.656 -12.839 -12.419 1.00 44.62 92 ARG A O 1
ATOM 740 N N . CYS A 1 93 ? -3.688 -11.647 -10.539 1.00 46.31 93 CYS A N 1
ATOM 741 C CA . CYS A 1 93 ? -2.351 -12.038 -10.103 1.00 46.31 93 CYS A CA 1
ATOM 742 C C . CYS A 1 93 ? -2.470 -13.267 -9.195 1.00 46.31 93 CYS A C 1
ATOM 744 O O . CYS A 1 93 ? -3.057 -13.191 -8.115 1.00 46.31 93 CYS A O 1
ATOM 746 N N . GLN A 1 94 ? -1.924 -14.408 -9.625 1.00 43.12 94 GLN A N 1
ATOM 747 C CA . GLN A 1 94 ? -1.816 -15.584 -8.763 1.00 43.12 94 GLN A CA 1
ATOM 748 C C . GLN A 1 94 ? -0.927 -15.270 -7.546 1.00 43.12 94 GLN A C 1
ATOM 750 O O . GLN A 1 94 ? 0.148 -14.683 -7.708 1.00 43.12 94 GLN A O 1
ATOM 755 N N . PRO A 1 95 ? -1.327 -15.663 -6.324 1.00 43.28 95 PRO A N 1
ATOM 756 C CA . PRO A 1 95 ? -0.476 -15.528 -5.158 1.00 43.28 95 PRO A CA 1
ATOM 757 C C . PRO A 1 95 ? 0.546 -16.664 -5.180 1.00 43.28 95 PRO A C 1
ATOM 759 O O . PRO A 1 95 ? 0.311 -17.724 -4.610 1.00 43.28 95 PRO A O 1
ATOM 762 N N . GLN A 1 96 ? 1.695 -16.462 -5.825 1.00 44.91 96 GLN A N 1
ATOM 763 C CA . GLN A 1 96 ? 2.849 -17.306 -5.529 1.00 44.91 96 GLN A CA 1
ATOM 764 C C . GLN A 1 96 ? 3.563 -16.719 -4.306 1.00 44.91 96 GLN A C 1
ATOM 766 O O . GLN A 1 96 ? 4.412 -15.831 -4.400 1.00 44.91 96 GLN A O 1
ATOM 771 N N . MET A 1 97 ? 3.113 -17.148 -3.128 1.00 54.91 97 MET A N 1
ATOM 772 C CA . MET A 1 97 ? 3.790 -16.936 -1.853 1.00 54.91 97 MET A CA 1
ATOM 773 C C . MET A 1 97 ? 4.804 -18.065 -1.667 1.00 54.91 97 MET A C 1
ATOM 775 O O . MET A 1 97 ? 4.508 -19.057 -1.019 1.00 54.91 97 MET A O 1
ATOM 779 N N . ASP A 1 98 ? 6.004 -17.890 -2.217 1.00 44.75 98 ASP A N 1
ATOM 780 C CA . ASP A 1 98 ? 7.179 -18.668 -1.820 1.00 44.75 98 ASP A CA 1
ATOM 781 C C . ASP A 1 98 ? 8.238 -17.699 -1.281 1.00 44.75 98 ASP A C 1
ATOM 783 O O . ASP A 1 98 ? 9.213 -17.352 -1.952 1.00 44.75 98 ASP A O 1
ATOM 787 N N . SER A 1 99 ? 8.053 -17.247 -0.037 1.00 53.28 99 SER A N 1
ATOM 788 C CA . SER A 1 99 ? 9.045 -16.454 0.714 1.00 53.28 99 SER A CA 1
ATOM 789 C C . SER A 1 99 ? 10.218 -17.297 1.245 1.00 53.28 99 SER A C 1
ATOM 791 O O . SER A 1 99 ? 10.835 -16.944 2.242 1.00 53.28 99 SER A O 1
ATOM 793 N N . ASN A 1 100 ? 10.589 -18.373 0.547 1.00 51.16 100 ASN A N 1
ATOM 794 C CA . ASN A 1 100 ? 11.846 -19.089 0.766 1.00 51.16 100 ASN A CA 1
ATOM 795 C C . ASN A 1 100 ? 12.835 -18.721 -0.344 1.00 51.16 100 ASN A C 1
ATOM 797 O O . ASN A 1 100 ? 13.078 -19.479 -1.288 1.00 51.16 100 ASN A O 1
ATOM 801 N N . LYS A 1 101 ? 13.403 -17.516 -0.256 1.00 58.06 101 LYS A N 1
ATOM 802 C CA . LYS A 1 101 ? 14.471 -17.079 -1.161 1.00 58.06 101 LYS A CA 1
ATOM 803 C C . LYS A 1 101 ? 15.804 -17.568 -0.615 1.00 58.06 101 LYS A C 1
ATOM 805 O O . LYS A 1 101 ? 16.274 -17.099 0.414 1.00 58.06 101 LYS A O 1
ATOM 810 N N . SER A 1 102 ? 16.395 -18.546 -1.300 1.00 58.84 102 SER A N 1
ATOM 811 C CA . SER A 1 102 ? 17.771 -18.956 -1.046 1.00 58.84 102 SER A CA 1
ATOM 812 C C . SER A 1 102 ? 18.702 -17.751 -1.247 1.00 58.84 102 SER A C 1
ATOM 814 O O . SER A 1 102 ? 18.505 -16.987 -2.198 1.00 58.84 102 SER A O 1
ATOM 816 N N . PRO A 1 103 ? 19.738 -17.577 -0.409 1.00 58.12 103 PRO A N 1
ATOM 817 C CA . PRO A 1 103 ? 20.680 -16.464 -0.541 1.00 58.12 103 PRO A CA 1
ATOM 818 C C . PRO A 1 103 ? 21.385 -16.438 -1.909 1.00 58.12 103 PRO A C 1
ATOM 820 O O . PRO A 1 103 ? 21.778 -15.375 -2.372 1.00 58.12 103 PRO A O 1
ATOM 823 N N . GLN A 1 104 ? 21.466 -17.575 -2.614 1.00 58.41 104 GLN A N 1
ATOM 824 C CA . GLN A 1 104 ? 22.000 -17.646 -3.980 1.00 58.41 104 GLN A CA 1
ATOM 825 C C . GLN A 1 104 ? 21.131 -16.942 -5.032 1.00 58.41 104 GLN A C 1
ATOM 827 O O . GLN A 1 104 ? 21.672 -16.413 -5.996 1.00 58.41 104 GLN A O 1
ATOM 832 N N . ARG A 1 105 ? 19.800 -16.901 -4.868 1.00 57.09 105 ARG A N 1
ATOM 833 C CA . ARG A 1 105 ? 18.911 -16.229 -5.835 1.00 57.09 105 ARG A CA 1
ATOM 834 C C . ARG A 1 105 ? 19.041 -14.706 -5.767 1.00 57.09 105 ARG A C 1
ATOM 836 O O . ARG A 1 105 ? 18.873 -14.039 -6.777 1.00 57.09 105 ARG A O 1
ATOM 843 N N . MET A 1 106 ? 19.391 -14.181 -4.590 1.00 59.41 106 MET A N 1
ATOM 844 C CA . MET A 1 106 ? 19.600 -12.747 -4.367 1.00 59.41 106 MET A CA 1
ATOM 845 C C . MET A 1 106 ? 20.845 -12.203 -5.075 1.00 59.41 106 MET A C 1
ATOM 847 O O . MET A 1 106 ? 20.894 -11.017 -5.369 1.00 59.41 106 MET A O 1
ATOM 851 N N . LEU A 1 107 ? 21.838 -13.051 -5.368 1.00 59.62 107 LEU A N 1
ATOM 852 C CA . LEU A 1 107 ? 23.088 -12.636 -6.019 1.00 59.62 107 LEU A CA 1
ATOM 853 C C . LEU A 1 107 ? 22.949 -12.425 -7.536 1.00 59.62 107 LEU A C 1
ATOM 855 O O . LEU A 1 107 ? 23.828 -11.828 -8.147 1.00 59.62 107 LEU A O 1
ATOM 859 N N . HIS A 1 108 ? 21.862 -12.913 -8.141 1.00 64.75 108 HIS A N 1
ATOM 860 C CA . HIS A 1 108 ? 21.618 -12.852 -9.589 1.00 64.75 108 HIS A CA 1
ATOM 861 C C . HIS A 1 108 ? 20.366 -12.053 -9.960 1.00 64.75 108 HIS A C 1
ATOM 863 O O . HIS A 1 108 ? 19.961 -12.043 -11.121 1.00 64.75 108 HIS A O 1
ATOM 869 N N . GLN A 1 109 ? 19.727 -11.425 -8.977 1.00 75.56 109 GLN A N 1
ATOM 870 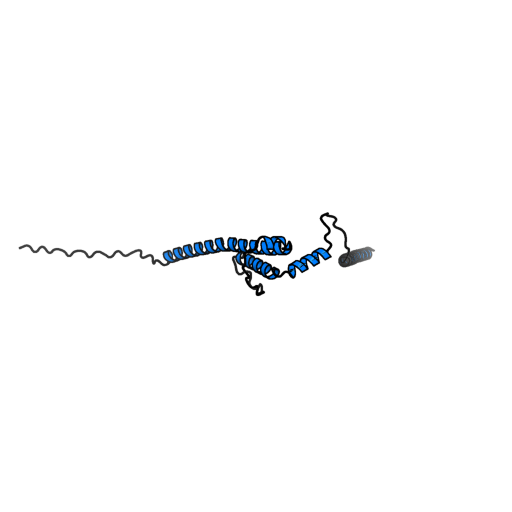C CA . GLN A 1 109 ? 18.493 -10.683 -9.170 1.00 75.56 109 GLN A CA 1
ATOM 871 C C . GLN A 1 109 ? 18.804 -9.259 -9.644 1.00 75.56 109 GLN A C 1
ATOM 873 O O . GLN A 1 109 ? 19.728 -8.632 -9.127 1.00 75.56 109 GLN A O 1
ATOM 878 N N . SER A 1 110 ? 18.054 -8.752 -10.629 1.00 89.50 110 SER A N 1
ATOM 879 C CA . SER A 1 110 ? 18.243 -7.375 -11.094 1.00 89.50 110 SER A CA 1
ATOM 880 C C . SER A 1 110 ? 17.861 -6.382 -9.985 1.00 89.50 110 SER A C 1
ATOM 882 O O . SER A 1 110 ? 17.002 -6.682 -9.149 1.00 89.50 110 SER A O 1
ATOM 884 N N . ASP A 1 111 ? 18.460 -5.188 -9.973 1.00 91.75 111 ASP A N 1
ATOM 885 C CA . ASP A 1 111 ? 18.102 -4.149 -8.994 1.00 91.75 111 ASP A CA 1
ATOM 886 C C . ASP A 1 111 ? 16.609 -3.795 -9.056 1.00 91.75 111 ASP A C 1
ATOM 888 O O . ASP A 1 111 ? 15.977 -3.563 -8.022 1.00 91.75 111 ASP A O 1
ATOM 892 N N . LEU A 1 112 ? 16.023 -3.836 -10.259 1.00 93.81 112 LEU A N 1
ATOM 893 C CA . LEU A 1 112 ? 14.594 -3.617 -10.462 1.00 93.81 112 LEU A CA 1
ATOM 894 C C . LEU A 1 112 ? 13.767 -4.711 -9.784 1.00 93.81 112 LEU A C 1
ATOM 896 O O . LEU A 1 112 ? 12.824 -4.399 -9.065 1.00 93.81 112 LEU A O 1
ATOM 900 N N . ASP A 1 113 ? 14.123 -5.981 -9.949 1.00 93.56 113 ASP A N 1
ATOM 901 C CA . ASP A 1 113 ? 13.378 -7.080 -9.332 1.00 93.56 113 ASP A CA 1
ATOM 902 C C . ASP A 1 113 ? 13.413 -6.957 -7.798 1.00 93.56 113 ASP A C 1
ATOM 904 O O . ASP A 1 113 ? 12.383 -7.088 -7.131 1.00 93.56 113 ASP A O 1
ATOM 908 N N . ARG A 1 114 ? 14.589 -6.644 -7.231 1.00 94.56 114 ARG A N 1
ATOM 909 C CA . ARG A 1 114 ? 14.753 -6.416 -5.789 1.00 94.56 114 ARG A CA 1
ATOM 910 C C . ARG A 1 114 ? 13.892 -5.248 -5.315 1.00 94.56 114 ARG A C 1
ATOM 912 O O . ARG A 1 114 ? 13.253 -5.352 -4.267 1.00 94.56 114 ARG A O 1
ATOM 919 N N . PHE A 1 115 ? 13.861 -4.155 -6.075 1.00 95.31 115 PHE A N 1
ATOM 920 C CA . PHE A 1 115 ? 13.003 -3.008 -5.796 1.00 95.31 115 PHE A CA 1
ATOM 921 C C . PHE A 1 115 ? 11.518 -3.395 -5.812 1.00 95.31 115 PHE A C 1
ATOM 923 O O . PHE A 1 115 ? 10.813 -3.137 -4.836 1.00 95.31 115 PHE A O 1
ATOM 930 N N . MET A 1 116 ? 11.049 -4.073 -6.864 1.00 96.44 116 MET A N 1
ATOM 931 C CA . MET A 1 116 ? 9.644 -4.470 -7.017 1.00 96.44 116 MET A CA 1
ATOM 932 C C . MET A 1 116 ? 9.178 -5.367 -5.863 1.00 96.44 116 MET A C 1
ATOM 934 O O . MET A 1 116 ? 8.069 -5.212 -5.347 1.00 96.44 11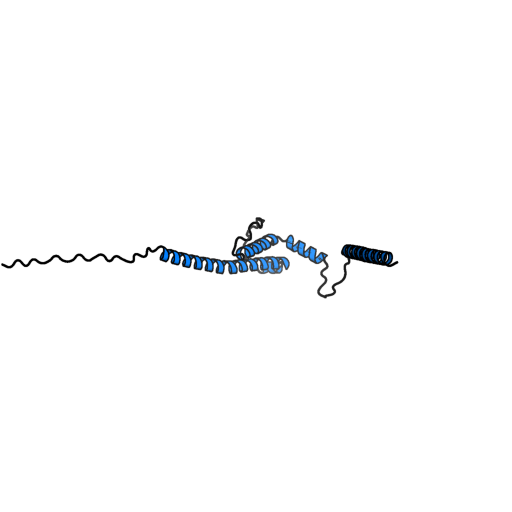6 MET A O 1
ATOM 938 N N . GLU A 1 117 ? 10.032 -6.288 -5.418 1.00 95.06 117 GLU A N 1
ATOM 939 C CA . GLU A 1 117 ? 9.755 -7.167 -4.284 1.00 95.06 117 GLU A CA 1
ATOM 940 C C . GLU A 1 117 ? 9.761 -6.433 -2.943 1.00 95.06 117 GLU A C 1
ATOM 942 O O . GLU A 1 117 ? 8.854 -6.636 -2.130 1.00 95.06 117 GLU A O 1
ATOM 947 N N . ALA A 1 118 ? 10.765 -5.584 -2.706 1.00 96.81 118 ALA A N 1
ATOM 948 C CA . ALA A 1 118 ? 10.870 -4.798 -1.483 1.00 96.81 118 ALA A CA 1
ATOM 949 C C . ALA A 1 118 ? 9.679 -3.845 -1.336 1.00 96.81 118 ALA A C 1
ATOM 951 O O . ALA A 1 118 ? 9.115 -3.732 -0.249 1.00 96.81 118 ALA A O 1
ATOM 952 N N . TYR A 1 119 ? 9.247 -3.225 -2.435 1.00 96.81 119 TYR A N 1
ATOM 953 C CA . TYR A 1 119 ? 8.096 -2.333 -2.443 1.00 96.81 119 TYR A CA 1
ATOM 954 C C . TYR A 1 119 ? 6.790 -3.094 -2.194 1.00 96.81 119 TYR A C 1
ATOM 956 O O . TYR A 1 119 ? 5.997 -2.676 -1.353 1.00 96.81 119 TYR A O 1
ATOM 964 N N . CYS A 1 120 ? 6.586 -4.258 -2.826 1.00 96.69 120 CYS A N 1
ATOM 965 C CA . CYS A 1 120 ? 5.454 -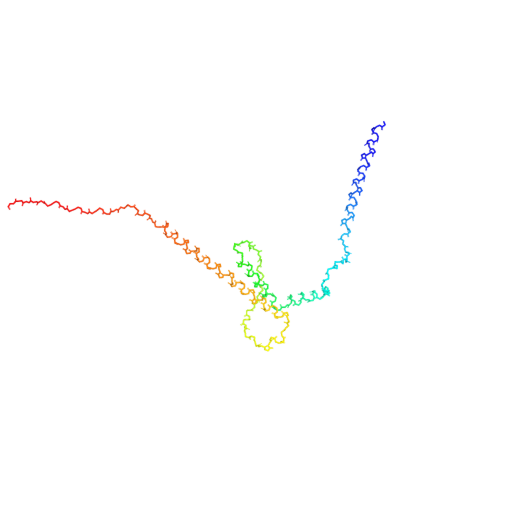5.126 -2.480 1.00 96.69 120 CYS A CA 1
ATOM 966 C C . CYS A 1 120 ? 5.456 -5.463 -0.978 1.00 96.69 120 CYS A C 1
ATOM 968 O O . CYS A 1 120 ? 4.435 -5.330 -0.311 1.00 96.69 120 CYS A O 1
ATOM 970 N N . ALA A 1 121 ? 6.602 -5.868 -0.423 1.00 96.31 121 ALA A N 1
ATOM 971 C CA . ALA A 1 121 ? 6.706 -6.201 0.996 1.00 96.31 121 ALA A CA 1
ATOM 972 C C . ALA A 1 121 ? 6.412 -4.995 1.907 1.00 96.31 121 ALA A C 1
ATOM 974 O O . ALA A 1 121 ? 5.768 -5.156 2.944 1.00 96.31 121 ALA A O 1
ATOM 975 N N . ALA A 1 122 ? 6.854 -3.795 1.524 1.00 97.56 122 ALA A N 1
ATOM 976 C CA . ALA A 1 122 ? 6.562 -2.563 2.248 1.00 97.56 122 ALA A CA 1
ATOM 977 C C . ALA A 1 122 ? 5.060 -2.234 2.230 1.00 97.56 122 ALA A C 1
ATOM 979 O O . ALA A 1 122 ? 4.493 -1.969 3.287 1.00 97.56 122 ALA A O 1
ATOM 980 N N . LEU A 1 123 ? 4.400 -2.337 1.071 1.00 96.81 123 LEU A N 1
ATOM 981 C CA . LEU A 1 123 ? 2.951 -2.138 0.948 1.00 96.81 123 LEU A CA 1
ATOM 982 C C . LEU A 1 123 ? 2.148 -3.143 1.784 1.00 96.81 123 LEU A C 1
ATOM 984 O O . LEU A 1 123 ? 1.195 -2.751 2.447 1.00 96.81 123 LEU A O 1
ATOM 988 N N . SER A 1 124 ? 2.538 -4.425 1.804 1.00 95.25 124 SER A N 1
ATOM 989 C CA . SER A 1 124 ? 1.894 -5.426 2.671 1.00 95.25 124 SER A CA 1
ATOM 990 C C . SER A 1 124 ? 1.923 -5.011 4.140 1.00 95.25 124 SER A C 1
ATOM 992 O O . SER A 1 124 ? 0.894 -5.066 4.808 1.00 95.25 124 SER A O 1
ATOM 994 N N . LYS A 1 125 ? 3.091 -4.579 4.629 1.00 96.88 125 LYS A N 1
ATOM 995 C CA . LYS A 1 125 ? 3.262 -4.152 6.023 1.00 96.88 125 LYS A CA 1
ATOM 996 C C . LY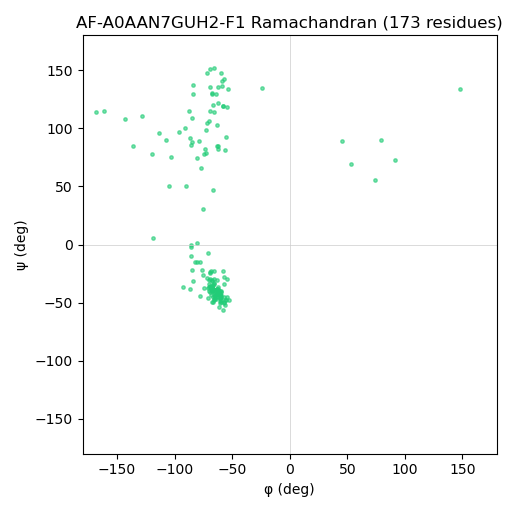S A 1 125 ? 2.493 -2.874 6.326 1.00 96.88 125 LYS A C 1
ATOM 998 O O . LYS A 1 125 ? 1.908 -2.763 7.394 1.00 96.88 125 LYS A O 1
ATOM 1003 N N . LEU A 1 126 ? 2.487 -1.924 5.389 1.00 96.06 126 LEU A N 1
ATOM 1004 C CA . LEU A 1 126 ? 1.709 -0.697 5.515 1.00 96.06 126 LEU A CA 1
ATOM 1005 C C . LEU A 1 126 ? 0.216 -1.015 5.642 1.00 96.06 126 LEU A C 1
ATOM 1007 O O . LEU A 1 126 ? -0.429 -0.515 6.556 1.00 96.06 126 LEU A O 1
ATOM 1011 N N . ARG A 1 127 ? -0.315 -1.888 4.777 1.00 94.44 127 ARG A N 1
ATOM 1012 C CA . ARG A 1 127 ? -1.718 -2.315 4.833 1.00 94.44 127 ARG A CA 1
ATOM 1013 C C . ARG A 1 127 ? -2.069 -2.924 6.190 1.00 94.44 127 ARG A C 1
ATOM 1015 O O . ARG A 1 127 ? -3.059 -2.523 6.785 1.00 94.44 127 ARG A O 1
ATOM 1022 N N . GLU A 1 128 ? -1.264 -3.868 6.675 1.00 94.38 128 GLU A N 1
ATOM 1023 C CA . GLU A 1 128 ? -1.473 -4.516 7.978 1.00 94.38 128 GLU A CA 1
ATOM 1024 C C . GLU A 1 128 ? -1.445 -3.501 9.131 1.00 94.38 128 GLU A C 1
ATOM 1026 O O . GLU A 1 128 ? -2.345 -3.489 9.969 1.00 94.38 128 GLU A O 1
ATOM 1031 N N . ALA A 1 129 ? -0.464 -2.595 9.125 1.00 95.25 129 ALA A N 1
ATOM 1032 C CA . ALA A 1 129 ? -0.330 -1.547 10.132 1.00 95.25 129 ALA A CA 1
ATOM 1033 C C . ALA A 1 129 ? -1.480 -0.523 10.113 1.00 95.25 129 ALA A C 1
ATOM 1035 O O . ALA A 1 129 ? -1.713 0.138 11.120 1.00 95.25 129 ALA A O 1
ATOM 1036 N N . MET A 1 130 ? -2.183 -0.370 8.986 1.00 94.12 130 MET A N 1
ATOM 1037 C CA . MET A 1 130 ? -3.371 0.483 8.877 1.00 94.12 130 MET A CA 1
ATOM 1038 C C . MET A 1 130 ? -4.659 -0.249 9.278 1.00 94.12 130 MET A C 1
ATOM 1040 O O . MET A 1 130 ? -5.520 0.345 9.920 1.00 94.12 130 MET A O 1
ATOM 1044 N N . GLU A 1 131 ? -4.794 -1.526 8.920 1.00 92.88 131 GLU A N 1
ATOM 1045 C CA . GLU A 1 131 ? -5.999 -2.326 9.173 1.00 92.88 131 GLU A CA 1
ATOM 1046 C C . GLU A 1 131 ? -6.165 -2.673 10.663 1.00 92.88 131 GLU A C 1
ATOM 1048 O O . GLU A 1 131 ? -7.280 -2.630 11.182 1.00 92.88 131 GLU A O 1
ATOM 1053 N N . GLU A 1 132 ? -5.069 -2.949 11.380 1.00 93.44 132 GLU A N 1
ATOM 1054 C CA . GLU A 1 132 ? -5.096 -3.268 12.817 1.00 93.44 132 GLU A CA 1
ATOM 1055 C C . GLU A 1 132 ? -5.739 -2.161 13.681 1.00 93.44 132 GLU A C 1
ATOM 1057 O O . GLU A 1 132 ? -6.752 -2.441 14.332 1.00 93.44 132 GLU A O 1
ATOM 1062 N N . PRO A 1 133 ? -5.273 -0.896 13.659 1.00 93.50 133 PRO A N 1
ATOM 1063 C CA . PRO A 1 133 ? -5.868 0.158 14.479 1.00 93.50 133 PRO A CA 1
ATOM 1064 C C . PRO A 1 133 ? -7.308 0.480 14.066 1.00 93.50 133 PRO A C 1
ATOM 1066 O O . PRO A 1 133 ? -8.120 0.859 14.915 1.00 93.50 133 PRO A O 1
ATOM 1069 N N . GLN A 1 134 ? -7.655 0.310 12.787 1.00 92.00 134 GLN A N 1
ATOM 1070 C CA . GLN A 1 134 ? -9.026 0.487 12.313 1.00 92.00 134 GLN A CA 1
ATOM 1071 C C . GLN A 1 134 ? -9.958 -0.572 12.891 1.00 92.00 134 GLN A C 1
ATOM 1073 O O . GLN A 1 134 ? -10.985 -0.224 13.473 1.00 92.00 134 GLN A O 1
ATOM 1078 N N . GLN A 1 135 ? -9.579 -1.847 12.803 1.00 92.75 135 GLN A N 1
ATOM 1079 C CA . GLN A 1 135 ? -10.374 -2.940 13.348 1.00 92.75 135 GLN A CA 1
ATOM 1080 C C . GLN A 1 135 ? -10.514 -2.824 14.871 1.00 92.75 135 GLN A C 1
ATOM 1082 O O . GLN A 1 135 ? -11.616 -2.990 15.403 1.00 92.75 135 GLN A O 1
ATOM 1087 N N . THR A 1 136 ? -9.426 -2.481 15.566 1.00 96.06 136 T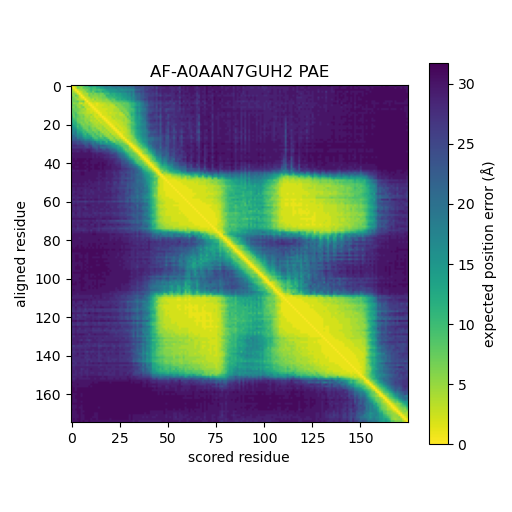HR A N 1
ATOM 1088 C CA . THR A 1 136 ? -9.418 -2.252 17.016 1.00 96.06 136 THR A CA 1
ATOM 1089 C C . THR A 1 136 ? -10.353 -1.098 17.400 1.00 96.06 136 THR A C 1
ATOM 1091 O O . THR A 1 136 ? -11.172 -1.236 18.312 1.00 96.06 136 THR A O 1
ATOM 1094 N N . THR A 1 137 ? -10.320 0.013 16.660 1.00 95.62 137 THR A N 1
ATOM 1095 C CA . THR A 1 137 ? -11.206 1.166 16.896 1.00 95.62 137 THR A CA 1
ATOM 1096 C C . THR A 1 137 ? -12.673 0.831 16.615 1.00 95.62 137 THR A C 1
ATOM 1098 O O . THR A 1 137 ? -13.546 1.150 17.423 1.00 95.62 137 THR A O 1
ATOM 1101 N N . MET A 1 138 ? -12.968 0.149 15.504 1.00 94.38 138 MET A N 1
ATOM 1102 C CA . MET A 1 138 ? -14.331 -0.266 15.151 1.00 94.38 138 MET A CA 1
ATOM 1103 C C . MET A 1 138 ? -14.929 -1.218 16.189 1.00 94.38 138 MET A C 1
ATOM 1105 O O . MET A 1 138 ? -16.098 -1.073 16.557 1.00 94.38 138 MET A O 1
ATOM 1109 N N . ALA A 1 139 ? -14.134 -2.167 16.691 1.00 96.50 139 ALA A N 1
ATOM 1110 C CA . ALA A 1 139 ? -14.553 -3.079 17.749 1.00 96.50 139 ALA A CA 1
ATOM 1111 C C . ALA A 1 139 ? -14.861 -2.324 19.051 1.00 96.50 139 ALA A C 1
ATOM 1113 O O . ALA A 1 139 ? -15.912 -2.549 19.653 1.00 96.50 139 ALA A O 1
ATOM 1114 N N . PHE A 1 140 ? -13.995 -1.383 19.444 1.00 97.94 140 PHE A N 1
ATOM 1115 C CA . PHE A 1 140 ? -14.214 -0.547 20.624 1.00 97.94 140 PHE A CA 1
ATOM 1116 C C . PHE A 1 140 ? -15.510 0.272 20.517 1.00 97.94 140 PHE A C 1
ATOM 1118 O O . PHE A 1 140 ? -16.346 0.221 21.419 1.00 97.94 140 PHE A O 1
ATOM 1125 N N . ILE A 1 141 ? -15.723 0.967 19.394 1.00 96.69 141 ILE A N 1
ATOM 1126 C CA . ILE A 1 141 ? -16.942 1.758 19.155 1.00 96.69 141 ILE A CA 1
ATOM 1127 C C . ILE A 1 141 ? -18.190 0.867 19.199 1.00 96.69 141 ILE A C 1
ATOM 1129 O O . ILE A 1 141 ? -19.188 1.234 19.817 1.00 96.69 141 ILE A O 1
ATOM 1133 N N . SER A 1 142 ? -18.134 -0.314 18.580 1.00 96.50 142 SER A N 1
ATOM 1134 C CA . SER A 1 142 ? -19.260 -1.257 18.551 1.00 96.50 142 SER A CA 1
ATOM 1135 C C . SER A 1 142 ? -19.604 -1.799 19.943 1.00 96.50 142 SER A C 1
ATOM 1137 O O . SER A 1 142 ? -20.785 -1.925 20.273 1.00 96.50 142 SER A O 1
ATOM 1139 N N . SER A 1 143 ? -18.592 -2.078 20.775 1.00 97.44 143 SER A N 1
ATOM 1140 C CA . SER A 1 143 ? -18.782 -2.482 22.177 1.00 97.44 143 SER A CA 1
ATOM 1141 C C . SER A 1 143 ? -19.483 -1.383 22.966 1.00 97.44 143 SER A C 1
ATOM 1143 O O . SER A 1 143 ? -20.557 -1.610 23.517 1.00 97.44 143 SER A O 1
ATOM 1145 N N . MET A 1 144 ? -18.939 -0.162 22.919 1.00 97.50 144 MET A N 1
ATOM 1146 C CA . MET A 1 144 ? -19.511 0.998 23.604 1.00 97.50 144 MET A CA 1
ATOM 1147 C C . MET A 1 144 ? -20.955 1.254 23.172 1.00 97.50 144 MET A C 1
ATOM 1149 O O . MET A 1 144 ? -21.828 1.476 24.004 1.00 97.50 144 MET A O 1
ATOM 1153 N N . HIS A 1 145 ? -21.236 1.193 21.870 1.00 96.69 145 HIS A N 1
ATOM 1154 C CA . HIS A 1 145 ? -22.591 1.370 21.358 1.00 96.69 145 HIS A CA 1
ATOM 1155 C C . HIS A 1 145 ? -23.555 0.292 21.877 1.00 96.69 145 HIS A C 1
ATOM 1157 O O . HIS A 1 145 ? -24.687 0.613 22.232 1.00 96.69 145 HIS A O 1
ATOM 1163 N N . SER A 1 146 ? -23.107 -0.962 21.975 1.00 96.12 146 SER A N 1
ATOM 1164 C CA . SER A 1 146 ? -23.915 -2.066 22.514 1.00 96.12 146 SER A CA 1
ATOM 1165 C C . SER A 1 146 ? -24.237 -1.864 23.999 1.00 96.12 146 SER A C 1
ATOM 1167 O O . SER A 1 146 ? -25.392 -2.009 24.393 1.00 96.12 146 SER A O 1
ATOM 1169 N N . GLU A 1 147 ? -23.256 -1.444 24.804 1.00 95.94 147 GLU A N 1
ATOM 1170 C CA . GLU A 1 147 ? -23.448 -1.129 26.230 1.00 95.94 147 GLU A CA 1
ATOM 1171 C C . GLU A 1 147 ? -24.433 0.037 26.429 1.00 95.94 147 GLU A C 1
ATOM 1173 O O . GLU A 1 147 ? -25.335 -0.021 27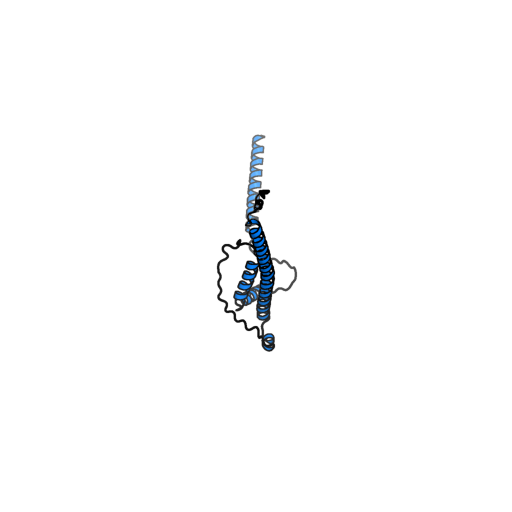.270 1.00 95.94 147 GLU A O 1
ATOM 1178 N N . LEU A 1 148 ? -24.313 1.087 25.608 1.00 95.69 148 LEU A N 1
ATOM 1179 C CA . LEU A 1 148 ? -25.225 2.235 25.632 1.00 95.69 148 LEU A CA 1
ATOM 1180 C C . LEU A 1 148 ? -26.657 1.857 25.192 1.00 95.69 148 LEU A C 1
ATOM 1182 O O . LEU A 1 148 ? -27.645 2.394 25.707 1.00 95.69 148 LEU A O 1
ATOM 1186 N N . GLN A 1 149 ? -26.799 0.932 24.242 1.00 94.12 149 GLN A N 1
ATOM 1187 C CA . GLN A 1 149 ? -28.106 0.405 23.845 1.00 94.12 149 GLN A CA 1
ATOM 1188 C C . GLN A 1 149 ? -28.739 -0.455 24.941 1.00 94.12 149 GLN A C 1
ATOM 1190 O O . GLN A 1 149 ? -29.931 -0.315 25.203 1.00 94.12 149 GLN A O 1
ATOM 1195 N N . GLU A 1 150 ? -27.961 -1.289 25.629 1.00 94.25 150 GLU A N 1
ATOM 1196 C CA . GLU A 1 150 ? -28.467 -2.106 26.733 1.00 94.25 150 GLU A CA 1
ATOM 1197 C C . GLU A 1 150 ? -29.022 -1.234 27.867 1.00 94.25 150 GLU A C 1
ATOM 1199 O O . GLU A 1 150 ? -30.168 -1.423 28.275 1.00 94.25 150 GLU A O 1
ATOM 1204 N N . MET A 1 151 ? -28.280 -0.213 28.315 1.00 91.94 151 MET A N 1
ATOM 1205 C CA . MET A 1 151 ? -28.745 0.682 29.388 1.00 91.94 151 MET A CA 1
ATOM 1206 C C . MET A 1 151 ? -30.006 1.480 29.015 1.00 91.94 151 MET A C 1
ATOM 1208 O O . MET A 1 151 ? -30.807 1.808 29.887 1.00 91.94 151 MET A O 1
ATOM 1212 N N . SER A 1 152 ? -30.184 1.803 27.730 1.00 85.69 152 SER A N 1
ATOM 1213 C CA . SER A 1 152 ? -31.340 2.565 27.238 1.00 85.69 152 SER A CA 1
ATOM 1214 C C . SER A 1 152 ? -32.556 1.682 26.955 1.00 85.69 152 SER A C 1
ATOM 1216 O O . SER A 1 152 ? -33.684 2.173 26.978 1.00 85.69 152 SER A O 1
ATOM 1218 N N . ALA A 1 153 ? -32.344 0.382 26.738 1.00 73.38 153 ALA A N 1
ATOM 1219 C CA . ALA A 1 153 ? -33.400 -0.609 26.584 1.00 73.38 153 ALA A CA 1
ATOM 1220 C C . ALA A 1 153 ? -33.961 -1.111 27.926 1.00 73.38 153 ALA A C 1
ATOM 1222 O O . ALA A 1 153 ? -35.040 -1.705 27.937 1.00 73.38 153 ALA A O 1
ATOM 1223 N N . VAL A 1 154 ? -33.280 -0.867 29.056 1.00 63.75 154 VAL A N 1
ATOM 1224 C CA . VAL A 1 154 ? -33.837 -1.134 30.390 1.00 63.75 154 VAL A CA 1
ATOM 1225 C C . VAL A 1 154 ? -35.029 -0.195 30.611 1.00 63.75 154 VAL A C 1
ATOM 1227 O O . VAL A 1 154 ? -34.837 1.018 30.735 1.00 63.75 154 VAL A O 1
ATOM 1230 N N . PRO A 1 155 ? -36.273 -0.705 30.712 1.00 61.84 155 PRO A N 1
ATOM 1231 C CA . PRO A 1 155 ? -37.375 0.116 31.172 1.00 61.84 155 PRO A CA 1
ATOM 1232 C C . PRO A 1 155 ? -37.019 0.525 32.594 1.00 61.84 155 PRO A C 1
ATOM 1234 O O . PRO A 1 155 ? -36.794 -0.336 33.448 1.00 61.84 155 PRO A O 1
ATOM 1237 N N . ILE A 1 156 ? -36.952 1.828 32.851 1.00 61.69 156 ILE A N 1
ATOM 1238 C CA . ILE A 1 156 ? -36.823 2.364 34.200 1.00 61.69 156 ILE A CA 1
ATOM 1239 C C . ILE A 1 156 ? -38.089 1.958 34.968 1.00 61.69 156 ILE A C 1
ATOM 1241 O O . ILE A 1 156 ? -39.069 2.694 35.042 1.00 61.69 156 ILE A O 1
ATOM 1245 N N . ALA A 1 157 ? -38.088 0.752 35.532 1.00 53.44 157 ALA A N 1
ATOM 1246 C CA . ALA A 1 157 ? -39.064 0.301 36.504 1.00 53.44 157 ALA A CA 1
ATOM 1247 C C . ALA A 1 157 ? -38.713 0.945 37.852 1.00 53.44 157 ALA A C 1
ATOM 1249 O O . ALA A 1 157 ? -38.315 0.285 38.810 1.00 53.44 157 ALA A O 1
ATOM 1250 N N . HIS A 1 158 ? -38.826 2.270 37.922 1.00 56.75 158 HIS A N 1
ATOM 1251 C CA . HIS A 1 158 ? -38.999 2.949 39.193 1.00 56.75 158 HIS A CA 1
ATOM 1252 C C . HIS A 1 158 ? -40.488 2.925 39.547 1.00 56.75 158 HIS A C 1
ATOM 1254 O O . HIS A 1 158 ? -41.340 3.324 38.760 1.00 56.75 158 HIS A O 1
ATOM 1260 N N . SER A 1 159 ? -40.754 2.486 40.778 1.00 53.22 159 SER A N 1
ATOM 1261 C CA . SER A 1 159 ? -42.048 2.416 41.463 1.00 53.22 159 SER A CA 1
ATOM 1262 C C . SER A 1 159 ? -42.958 1.241 41.089 1.00 53.22 159 SER A C 1
ATOM 1264 O O . SER A 1 159 ? -43.866 1.351 40.276 1.00 53.22 159 SER A O 1
ATOM 1266 N N . ASN A 1 160 ? -42.812 0.131 41.811 1.00 45.78 160 ASN A N 1
ATOM 1267 C CA . ASN A 1 160 ? -43.794 -0.181 42.853 1.00 45.78 160 ASN A CA 1
ATOM 1268 C C . ASN A 1 160 ? -43.278 -1.318 43.738 1.00 45.78 160 ASN A C 1
ATOM 1270 O O . ASN A 1 160 ? -43.125 -2.457 43.305 1.00 45.78 160 ASN A O 1
ATOM 1274 N N . ALA A 1 161 ? -43.016 -0.987 45.001 1.00 50.84 161 ALA A N 1
ATOM 1275 C CA . ALA A 1 161 ? -42.810 -1.971 46.050 1.00 50.84 161 ALA A CA 1
ATOM 1276 C C . ALA A 1 161 ? -44.064 -2.862 46.172 1.00 50.84 161 ALA A C 1
ATOM 1278 O O . ALA A 1 161 ? -45.177 -2.326 46.179 1.00 50.84 161 ALA A O 1
ATOM 1279 N N . PRO A 1 162 ? -43.934 -4.193 46.306 1.00 47.78 162 PRO A N 1
ATOM 1280 C CA . PRO A 1 162 ? -45.068 -5.024 46.666 1.00 47.78 162 PRO A CA 1
ATOM 1281 C C . PRO A 1 162 ? -45.426 -4.701 48.119 1.00 47.78 162 PRO A C 1
ATOM 1283 O O . PRO A 1 162 ? -44.628 -4.918 49.032 1.00 47.78 162 PRO A O 1
ATOM 1286 N N . ALA A 1 163 ? -46.610 -4.128 48.332 1.00 53.25 163 ALA A N 1
ATOM 1287 C CA . ALA A 1 163 ? -47.148 -3.916 49.666 1.00 53.25 163 ALA A CA 1
ATOM 1288 C C . ALA A 1 163 ? -47.171 -5.260 50.415 1.00 53.25 163 ALA A C 1
ATOM 1290 O O . ALA A 1 163 ? -47.818 -6.215 49.982 1.00 53.25 163 ALA A O 1
ATOM 1291 N N . LEU A 1 164 ? -46.430 -5.330 51.523 1.00 58.28 164 LEU A N 1
ATOM 1292 C CA . LEU A 1 164 ? -46.459 -6.449 52.460 1.00 58.28 164 LEU A CA 1
ATOM 1293 C C . LEU A 1 164 ? -47.910 -6.708 52.910 1.00 58.28 164 LEU A C 1
ATOM 1295 O O . LEU A 1 164 ? -48.599 -5.753 53.284 1.00 58.28 164 LEU A O 1
ATOM 1299 N N . PRO A 1 165 ? -48.387 -7.965 52.923 1.00 62.19 165 PRO A N 1
ATOM 1300 C CA . PRO A 1 165 ? -49.676 -8.285 53.515 1.00 62.19 165 PRO A CA 1
ATOM 1301 C C . PRO A 1 165 ? -49.593 -8.047 55.027 1.00 62.19 165 PRO A C 1
ATOM 1303 O O . PRO A 1 165 ? -48.767 -8.633 55.728 1.00 62.19 165 PRO A O 1
ATOM 1306 N N . HIS A 1 166 ? -50.435 -7.146 55.524 1.00 64.81 166 HIS A N 1
ATOM 1307 C CA . HIS A 1 166 ? -50.631 -6.915 56.951 1.00 64.81 166 HIS A CA 1
ATOM 1308 C C . HIS A 1 166 ? -51.059 -8.223 57.651 1.00 64.81 166 HIS A C 1
ATOM 1310 O O . HIS A 1 166 ? -51.842 -8.988 57.081 1.00 64.81 166 HIS A O 1
ATOM 1316 N N . PRO A 1 167 ? -50.595 -8.505 58.881 1.00 68.06 167 PRO A N 1
ATOM 1317 C CA . PRO A 1 167 ? -51.113 -9.633 59.645 1.00 68.06 167 PRO A CA 1
ATOM 1318 C C . PRO A 1 167 ? -52.549 -9.342 60.132 1.00 68.06 167 PRO A C 1
ATOM 1320 O O . PRO A 1 167 ? -52.876 -8.185 60.415 1.00 68.06 167 PRO A O 1
ATOM 1323 N N . PRO A 1 168 ? -53.421 -10.362 60.241 1.00 67.69 168 PRO A N 1
ATOM 1324 C CA . PRO A 1 168 ? -54.786 -10.181 60.728 1.00 67.69 168 PRO A CA 1
ATOM 1325 C C . PRO A 1 168 ? -54.811 -9.831 62.229 1.00 67.69 168 PRO A C 1
ATOM 1327 O O . PRO A 1 168 ? -53.923 -10.259 62.973 1.00 67.69 168 PRO A O 1
ATOM 1330 N N . PRO A 1 169 ? -55.829 -9.087 62.707 1.00 57.66 169 PRO A N 1
ATOM 1331 C CA . PRO A 1 169 ? -55.965 -8.781 64.124 1.00 57.66 169 PRO A CA 1
ATOM 1332 C C . PRO A 1 169 ? -56.280 -10.053 64.917 1.00 57.66 169 PRO A C 1
ATOM 1334 O O . PRO A 1 169 ? -57.203 -10.802 64.590 1.00 57.66 169 PRO A O 1
ATOM 1337 N N . THR A 1 170 ? -55.527 -10.288 65.989 1.00 57.12 170 THR A N 1
ATOM 1338 C CA . THR A 1 170 ? -55.836 -11.323 66.972 1.00 57.12 170 THR A CA 1
ATOM 1339 C C . THR A 1 170 ? -57.068 -10.902 67.771 1.00 57.12 170 THR A C 1
ATOM 1341 O O . THR A 1 170 ? -57.019 -10.024 68.630 1.00 57.12 170 THR A O 1
ATOM 1344 N N . SER A 1 171 ? -58.206 -11.540 67.503 1.00 52.09 171 SER A N 1
ATOM 1345 C CA . SER A 1 171 ? -59.356 -11.486 68.401 1.00 52.09 171 SER A CA 1
ATOM 1346 C C . SER A 1 171 ? -59.046 -12.325 69.642 1.00 52.09 171 SER A C 1
ATOM 1348 O O . SER A 1 171 ? -59.159 -13.550 69.630 1.00 52.09 171 SER A O 1
ATOM 1350 N N . SER A 1 172 ? -58.627 -11.644 70.707 1.00 57.59 172 SER A N 1
ATOM 1351 C CA . SER A 1 172 ? -58.639 -12.159 72.074 1.00 57.59 172 SER A CA 1
ATOM 1352 C C . SER A 1 172 ? -60.091 -12.426 72.477 1.00 57.59 172 SER A C 1
ATOM 1354 O O . SER A 1 172 ? -60.846 -11.492 72.742 1.00 57.59 172 SER A O 1
ATOM 1356 N N . SER A 1 173 ? -60.498 -13.696 72.472 1.00 59.03 173 SER A N 1
ATOM 1357 C CA . SER A 1 173 ? -61.725 -14.131 73.134 1.00 59.03 173 SER A CA 1
ATOM 1358 C C . SER A 1 173 ? -61.326 -14.645 74.508 1.00 59.03 173 SER A C 1
ATOM 1360 O O . SER A 1 173 ? -60.855 -15.772 74.645 1.00 59.03 173 SER A O 1
ATOM 1362 N N . GLY A 1 174 ? -61.455 -13.779 75.510 1.00 57.91 174 GLY A N 1
ATOM 1363 C CA . GLY A 1 174 ? -61.375 -14.179 76.906 1.00 57.91 174 GLY A CA 1
ATOM 1364 C C . GLY A 1 174 ? -62.565 -15.062 77.269 1.00 57.91 174 GLY A C 1
ATOM 1365 O O . GLY A 1 174 ? -63.701 -14.712 76.956 1.00 57.91 174 GLY A O 1
ATOM 1366 N N . ASN A 1 175 ? -62.262 -16.197 77.895 1.00 49.94 175 ASN A N 1
ATOM 1367 C CA . ASN A 1 175 ? -63.040 -16.882 78.925 1.00 49.94 175 ASN A CA 1
ATOM 1368 C C . ASN A 1 175 ? -62.085 -17.778 79.717 1.00 49.94 175 ASN A C 1
ATOM 1370 O O . ASN A 1 175 ? -61.215 -18.407 79.071 1.00 49.94 175 ASN A O 1
#

Solvent-accessible surface area (backbone atoms only — not comparable to full-atom values): 11284 Å² total; per-residue (Å²): 118,67,81,56,54,62,52,52,52,54,56,47,53,55,48,53,54,52,52,52,53,52,52,53,57,55,62,66,69,70,80,76,89,77,96,71,85,82,87,70,92,73,79,88,68,53,72,65,56,52,53,51,48,51,49,54,52,69,70,33,91,59,39,68,52,43,52,51,47,50,53,52,38,51,57,70,69,48,92,57,87,79,70,73,84,74,73,89,78,78,73,87,68,78,86,82,84,71,92,76,75,56,77,72,60,66,78,75,53,52,74,64,57,53,48,57,51,52,50,43,55,49,43,54,51,51,37,52,68,54,49,52,61,50,53,54,49,52,52,51,54,53,50,53,52,51,56,57,49,53,66,69,68,52,76,84,82,74,86,77,80,82,80,76,83,77,80,80,84,82,80,82,78,88,128

Sequence (175 aa):
MEAREERETYAEVVKEEEEEEEEEEEEEEEVENDDNGSNIGDSIASTDDEDALKRRISTHPLYGKLVKMHLDCLKVGVIGDVVGDRDHHETRCQPQMDSNKSPQRMLHQSDLDRFMEAYCAALSKLREAMEEPQQTTMAFISSMHSELQEMSAVPIAHSNAPALPHPPPTSSSGN

pLDDT: mean 73.42, std 18.79, range [43.12, 97.94]

Radius of gyration: 40.34 Å; Cα contacts (8 Å, |Δi|>4): 30; chains: 1; bounding box: 86×92×114 Å